Protein AF-F9DRU3-F1 (afdb_monomer_lite)

InterPro domains:
  IPR033480 Single Cache domain 2 [PF17200] (38-89)

Sequence (96 aa):
MFHLNLRRKIMLVSFLFLCIPALLIGIVSYQLSLNSLNESGRLMLKNSVKQAIETIKMMDQEVKQGNISLEDAQEYVKVSVLGEKSADGTRPINKI

pLDDT: mean 88.36, std 11.9, range [43.41, 97.94]

Organism: NCBI:txid1027292

Radius of gyration: 28.72 Å; chains: 1; bounding box: 56×27×77 Å

Structure (mmCIF, N/CA/C/O backbone):
data_AF-F9DRU3-F1
#
_entry.id   AF-F9DRU3-F1
#
loop_
_atom_site.group_PDB
_atom_site.id
_atom_site.type_symbol
_atom_site.label_atom_id
_atom_site.label_alt_id
_atom_site.label_comp_id
_atom_site.label_asym_id
_atom_site.label_entity_id
_atom_site.label_seq_id
_atom_site.pdbx_PDB_ins_code
_atom_site.Cartn_x
_atom_site.Cartn_y
_atom_site.Cartn_z
_atom_site.occupancy
_atom_site.B_iso_or_equiv
_atom_site.auth_seq_id
_atom_site.auth_comp_id
_atom_site.auth_asym_id
_atom_site.auth_atom_id
_atom_site.pdbx_PDB_model_num
ATOM 1 N N . MET A 1 1 ? 30.351 -12.837 -41.343 1.00 43.41 1 MET A N 1
ATOM 2 C CA . MET A 1 1 ? 30.182 -11.376 -41.182 1.00 43.41 1 MET A CA 1
ATOM 3 C C . MET A 1 1 ? 28.936 -10.974 -41.963 1.00 43.41 1 MET A C 1
ATOM 5 O O . MET A 1 1 ? 28.964 -11.010 -43.184 1.00 43.41 1 MET A O 1
ATOM 9 N N . PHE A 1 2 ? 27.798 -10.757 -41.294 1.00 57.75 2 PHE A N 1
ATOM 10 C CA . PHE A 1 2 ? 26.534 -10.446 -41.975 1.00 57.75 2 PHE A CA 1
ATOM 11 C C . PHE A 1 2 ? 26.632 -9.071 -42.656 1.00 57.75 2 PHE A C 1
ATOM 13 O O . PHE A 1 2 ? 26.547 -8.039 -41.993 1.00 57.75 2 PHE A O 1
ATOM 20 N N . HIS A 1 3 ? 26.821 -9.046 -43.976 1.00 60.53 3 HIS A N 1
ATOM 21 C CA . HIS A 1 3 ? 26.756 -7.811 -44.756 1.00 60.53 3 HIS A CA 1
ATOM 22 C C . HIS A 1 3 ? 25.288 -7.424 -44.961 1.00 60.53 3 HIS A C 1
ATOM 24 O O . HIS A 1 3 ? 24.596 -7.924 -45.844 1.00 60.53 3 HIS A O 1
ATOM 30 N N . LEU A 1 4 ? 24.788 -6.550 -44.089 1.00 69.75 4 LEU A N 1
ATOM 31 C CA . LEU A 1 4 ? 23.473 -5.938 -44.242 1.00 69.75 4 LEU A CA 1
ATOM 32 C C . LEU A 1 4 ? 23.539 -4.856 -45.327 1.00 69.75 4 LEU A C 1
ATOM 34 O O . LEU A 1 4 ? 24.327 -3.917 -45.220 1.00 69.75 4 LEU A O 1
ATOM 38 N N . ASN A 1 5 ? 22.673 -4.958 -46.339 1.00 81.62 5 ASN A N 1
ATOM 39 C CA . ASN A 1 5 ? 22.481 -3.892 -47.324 1.00 81.62 5 ASN A CA 1
ATOM 40 C C . ASN A 1 5 ? 22.082 -2.577 -46.633 1.00 81.62 5 ASN A C 1
ATOM 42 O O . ASN A 1 5 ? 21.360 -2.584 -45.632 1.00 81.62 5 ASN A O 1
ATOM 46 N N . LEU A 1 6 ? 22.507 -1.443 -47.200 1.00 85.25 6 LEU A N 1
ATOM 47 C CA . LEU A 1 6 ? 22.369 -0.102 -46.614 1.00 85.25 6 LEU A CA 1
ATOM 48 C C . LEU A 1 6 ? 20.943 0.213 -46.122 1.00 85.25 6 LEU A C 1
ATOM 50 O O . LEU A 1 6 ? 20.769 0.731 -45.021 1.00 85.25 6 LEU A O 1
ATOM 54 N N . ARG A 1 7 ? 19.917 -0.201 -46.878 1.00 86.38 7 ARG A N 1
ATOM 55 C CA . ARG A 1 7 ? 18.498 -0.054 -46.507 1.00 86.38 7 ARG A CA 1
ATOM 56 C C . ARG A 1 7 ? 18.152 -0.728 -45.172 1.00 86.38 7 ARG A C 1
ATOM 58 O O . ARG A 1 7 ? 17.461 -0.133 -44.353 1.00 86.38 7 ARG A O 1
ATOM 65 N N . ARG A 1 8 ? 18.650 -1.948 -44.931 1.00 87.56 8 ARG A N 1
ATOM 66 C CA . ARG A 1 8 ? 18.432 -2.668 -43.662 1.00 87.56 8 ARG A CA 1
ATOM 67 C C . ARG A 1 8 ? 19.194 -2.017 -42.514 1.00 87.56 8 ARG A C 1
ATOM 69 O O . ARG A 1 8 ? 18.680 -1.982 -41.405 1.00 87.56 8 ARG A O 1
ATOM 76 N N . LYS A 1 9 ? 20.385 -1.474 -42.781 1.00 86.50 9 LYS A N 1
ATOM 77 C CA . LYS A 1 9 ? 21.194 -0.778 -41.772 1.00 86.50 9 LYS A CA 1
ATOM 78 C C . LYS A 1 9 ? 20.489 0.483 -41.263 1.00 86.50 9 LYS A C 1
ATOM 80 O O . LYS A 1 9 ? 20.381 0.662 -40.058 1.00 86.50 9 LYS A O 1
ATOM 85 N N . ILE A 1 10 ? 19.945 1.296 -42.172 1.00 90.69 10 ILE A N 1
ATOM 86 C CA . ILE A 1 10 ? 19.173 2.499 -41.821 1.00 90.69 10 ILE A CA 1
ATOM 87 C C . ILE A 1 10 ? 17.899 2.116 -41.056 1.00 90.69 10 ILE A C 1
ATOM 89 O O . ILE A 1 10 ? 17.641 2.665 -39.992 1.00 90.69 10 ILE A O 1
ATOM 93 N N . MET A 1 11 ? 17.156 1.114 -41.539 1.00 91.44 11 MET A N 1
ATOM 94 C CA . MET A 1 11 ? 15.934 0.640 -40.877 1.00 91.44 11 MET A CA 1
ATOM 95 C C . MET A 1 11 ? 16.194 0.139 -39.447 1.00 91.44 11 MET A C 1
ATOM 97 O O 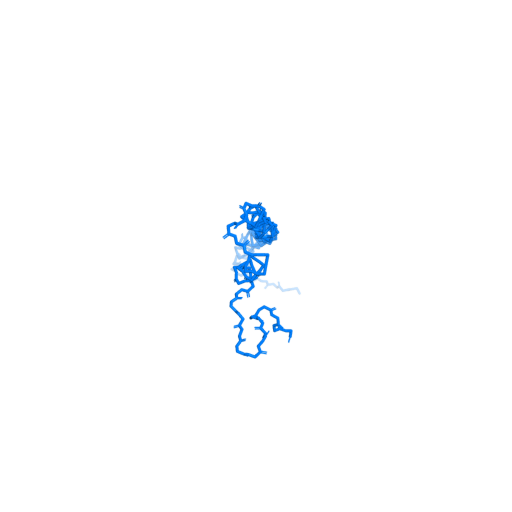. MET A 1 11 ? 15.429 0.445 -38.537 1.00 91.44 11 MET A O 1
ATOM 101 N N . LEU A 1 12 ? 17.294 -0.589 -39.237 1.00 92.44 12 LEU A N 1
ATOM 102 C CA . LEU A 1 12 ? 17.675 -1.122 -37.929 1.00 92.44 12 LEU A CA 1
ATOM 103 C C . LEU A 1 12 ? 18.106 -0.013 -36.959 1.00 92.44 12 LEU A C 1
ATOM 105 O O . LEU A 1 12 ? 17.736 -0.057 -35.789 1.00 92.44 12 LEU A O 1
ATOM 109 N N . VAL A 1 13 ? 18.824 1.005 -37.443 1.00 91.88 13 VAL A N 1
ATOM 110 C CA . VAL A 1 13 ? 19.197 2.176 -36.633 1.00 91.88 13 VAL A CA 1
ATOM 111 C C . VAL A 1 13 ? 17.960 2.968 -36.218 1.00 91.88 13 VAL A C 1
ATOM 113 O O . VAL A 1 13 ? 17.823 3.265 -35.038 1.00 91.88 13 VAL A O 1
ATOM 116 N N . SER A 1 14 ? 17.029 3.252 -37.134 1.00 92.00 14 SER A N 1
ATOM 117 C CA . SER A 1 14 ? 15.780 3.953 -36.802 1.00 92.00 14 SER A CA 1
ATOM 118 C C . SER A 1 14 ? 14.922 3.173 -35.803 1.00 92.00 14 SER A C 1
ATOM 120 O O . SER A 1 14 ? 14.362 3.762 -34.883 1.00 92.00 14 SER A O 1
ATOM 122 N N . PHE A 1 15 ? 14.855 1.846 -35.946 1.00 93.75 15 PHE A N 1
ATOM 123 C CA . PHE A 1 15 ? 14.144 0.983 -35.005 1.00 93.75 15 PHE A CA 1
ATOM 124 C C . PHE A 1 15 ? 14.782 1.003 -33.610 1.00 93.75 15 PHE A C 1
ATOM 126 O O . PHE A 1 15 ? 14.084 1.202 -32.621 1.00 93.75 15 PHE A O 1
ATOM 133 N N . LEU A 1 16 ? 16.111 0.879 -33.519 1.00 93.75 16 LEU A N 1
ATOM 134 C CA . LEU A 1 16 ? 16.838 1.003 -32.249 1.00 93.75 16 LEU A CA 1
ATOM 135 C C . LEU A 1 16 ? 16.637 2.376 -31.608 1.00 93.75 16 LEU A C 1
ATOM 137 O O . LEU A 1 16 ? 16.431 2.459 -30.399 1.00 93.75 16 LEU A O 1
ATOM 141 N N . PHE A 1 17 ? 16.637 3.437 -32.416 1.00 93.75 17 PHE A N 1
ATOM 142 C CA . PHE A 1 17 ? 16.409 4.800 -31.943 1.00 93.75 17 PHE A CA 1
ATOM 143 C C . PHE A 1 17 ? 15.024 4.988 -31.318 1.00 93.75 17 PHE A C 1
ATOM 145 O O . PHE A 1 17 ? 14.867 5.839 -30.452 1.00 93.75 17 PHE A O 1
ATOM 152 N N . LEU A 1 18 ? 14.035 4.187 -31.723 1.00 94.19 18 LEU A N 1
ATOM 153 C CA . LEU A 1 18 ? 12.701 4.171 -31.126 1.00 94.19 18 LEU A CA 1
ATOM 154 C C . LEU A 1 18 ? 12.619 3.223 -29.920 1.00 94.19 18 LEU A C 1
ATOM 156 O O . LEU A 1 18 ? 12.063 3.578 -28.882 1.00 94.19 18 LEU A O 1
ATOM 160 N N . CYS A 1 19 ? 13.184 2.021 -30.035 1.00 96.56 19 CYS A N 1
ATOM 161 C CA . CYS A 1 19 ? 13.102 1.006 -28.988 1.00 96.56 19 CYS A CA 1
ATOM 162 C C . CYS A 1 19 ? 13.846 1.405 -27.717 1.00 96.56 19 CYS A C 1
ATOM 164 O O . CYS A 1 19 ? 13.329 1.178 -26.630 1.00 96.56 19 CYS A O 1
ATOM 166 N N . ILE A 1 20 ? 15.033 2.004 -27.829 1.00 96.00 20 ILE A N 1
ATOM 167 C CA . ILE A 1 20 ? 15.835 2.391 -26.662 1.00 96.00 20 ILE A CA 1
ATOM 168 C C . ILE A 1 20 ? 15.070 3.370 -25.750 1.00 96.00 20 ILE A C 1
ATOM 170 O O . ILE A 1 20 ? 14.886 3.040 -24.577 1.00 96.00 20 ILE A O 1
ATOM 174 N N . PRO A 1 21 ? 14.567 4.527 -26.227 1.00 95.62 21 PRO A N 1
ATOM 175 C CA . PRO A 1 21 ? 13.819 5.439 -25.366 1.00 95.62 21 PRO A CA 1
ATOM 176 C C . PRO A 1 21 ? 12.498 4.835 -24.882 1.00 95.62 21 PRO A C 1
ATOM 178 O O . PRO A 1 21 ? 12.133 5.048 -23.730 1.00 95.62 21 PRO A O 1
ATOM 181 N N . ALA A 1 22 ? 11.809 4.033 -25.703 1.00 96.06 22 ALA A N 1
ATOM 182 C CA . ALA A 1 22 ? 10.577 3.364 -25.283 1.00 96.06 22 ALA A CA 1
ATOM 183 C C . ALA A 1 22 ? 10.815 2.380 -24.124 1.00 96.06 22 ALA A C 1
ATOM 185 O O . ALA A 1 22 ? 10.050 2.365 -23.160 1.00 96.06 22 ALA A O 1
ATOM 186 N N . LEU A 1 23 ? 11.898 1.598 -24.181 1.00 97.00 23 LEU A N 1
ATOM 187 C CA . LEU A 1 23 ? 12.284 0.677 -23.110 1.00 97.00 23 LEU A CA 1
ATOM 188 C C . LEU A 1 23 ? 12.670 1.429 -21.837 1.00 97.00 23 LEU A C 1
ATOM 190 O O . LEU A 1 23 ? 12.237 1.044 -20.754 1.00 97.00 23 LEU A O 1
ATOM 194 N N . LEU A 1 24 ? 13.434 2.518 -21.956 1.00 97.00 24 LEU A N 1
ATOM 195 C CA . LEU A 1 24 ? 13.799 3.349 -20.807 1.00 97.00 24 LEU A CA 1
ATOM 196 C C . LEU A 1 24 ? 12.559 3.928 -20.117 1.00 97.00 24 LEU A C 1
ATOM 198 O O . LEU A 1 24 ? 12.427 3.811 -18.899 1.00 97.00 24 LEU A O 1
ATOM 202 N N . ILE A 1 25 ? 11.623 4.491 -20.888 1.00 97.19 25 ILE A N 1
ATOM 203 C CA . ILE A 1 25 ? 10.358 5.012 -20.353 1.00 97.19 25 ILE A CA 1
ATOM 204 C C . ILE A 1 25 ? 9.555 3.888 -19.695 1.00 97.19 25 ILE A C 1
ATOM 206 O O . ILE A 1 25 ? 9.045 4.074 -18.593 1.00 97.19 25 ILE A O 1
ATOM 210 N N . GLY A 1 26 ? 9.473 2.719 -20.335 1.00 97.19 26 GLY A N 1
ATOM 211 C CA . GLY A 1 26 ? 8.770 1.558 -19.792 1.00 97.19 26 GLY A CA 1
ATOM 212 C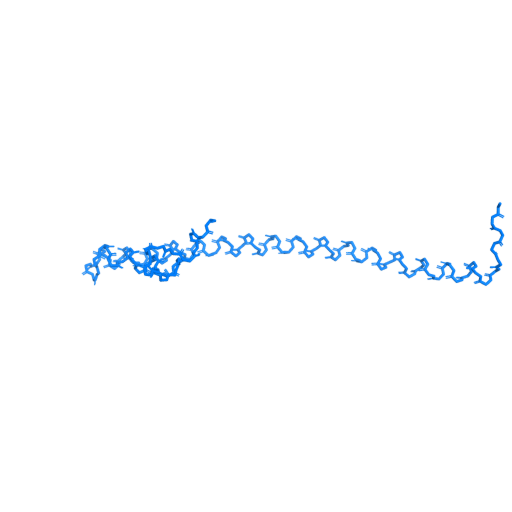 C . GLY A 1 26 ? 9.328 1.112 -18.440 1.00 97.19 26 GLY A C 1
ATOM 213 O O . GLY A 1 26 ? 8.561 0.919 -17.500 1.00 97.19 26 GLY A O 1
ATOM 214 N N . ILE A 1 27 ? 10.655 1.018 -18.312 1.00 97.75 27 ILE A N 1
ATOM 215 C CA . ILE A 1 27 ? 11.319 0.628 -17.060 1.00 97.75 27 ILE A CA 1
ATOM 216 C C . ILE A 1 27 ? 11.033 1.654 -15.959 1.00 97.75 27 ILE A C 1
ATOM 218 O O . ILE A 1 27 ? 10.591 1.277 -14.874 1.00 97.75 27 ILE A O 1
ATOM 222 N N . VAL A 1 28 ? 11.228 2.947 -16.239 1.00 97.94 28 VAL A N 1
ATOM 223 C CA . VAL A 1 28 ? 10.994 4.018 -15.255 1.00 97.94 28 VAL A CA 1
ATOM 224 C C . VAL A 1 28 ? 9.526 4.064 -14.832 1.00 97.94 28 VAL A C 1
ATOM 226 O O . VAL A 1 28 ? 9.223 4.143 -13.642 1.00 97.94 28 VAL A O 1
ATOM 229 N N . SER A 1 29 ? 8.605 3.972 -15.793 1.00 97.94 29 SER A N 1
ATOM 230 C CA . SER A 1 29 ? 7.165 3.988 -15.536 1.00 97.94 29 SER A CA 1
ATOM 231 C C . SER A 1 29 ? 6.724 2.791 -14.696 1.00 97.94 29 SER A C 1
ATOM 233 O O . SER A 1 29 ? 5.967 2.963 -13.738 1.00 97.94 29 SER A O 1
ATOM 235 N N . TYR A 1 30 ? 7.242 1.596 -14.993 1.00 97.94 30 TYR A N 1
ATOM 236 C CA . TYR A 1 30 ? 6.968 0.397 -14.206 1.00 97.94 30 TYR A CA 1
ATOM 237 C C . TYR A 1 30 ? 7.434 0.564 -12.756 1.00 97.94 30 TYR A C 1
ATOM 239 O O . TYR A 1 30 ? 6.680 0.299 -11.821 1.00 97.94 30 TYR A O 1
ATOM 247 N N . GLN A 1 31 ? 8.653 1.066 -12.562 1.00 97.56 31 GLN A N 1
ATOM 248 C CA . GLN A 1 31 ? 9.241 1.236 -11.235 1.00 97.56 31 GLN A CA 1
ATOM 249 C C . GLN A 1 31 ? 8.498 2.293 -10.407 1.00 97.56 31 GLN A C 1
ATOM 251 O O . GLN A 1 31 ? 8.217 2.078 -9.227 1.00 97.56 31 GLN A O 1
ATOM 256 N N . LEU A 1 32 ? 8.110 3.405 -11.036 1.00 97.94 32 LEU A N 1
ATOM 257 C CA . LEU A 1 32 ? 7.289 4.436 -10.405 1.00 97.94 32 LEU A CA 1
ATOM 258 C C . LEU A 1 32 ? 5.911 3.893 -10.009 1.00 97.94 32 LEU A C 1
ATOM 260 O O . LEU A 1 32 ? 5.462 4.118 -8.885 1.00 97.94 32 LEU A O 1
ATOM 264 N N . SER A 1 33 ? 5.268 3.152 -10.911 1.00 97.56 33 SER A N 1
ATOM 265 C CA . SER A 1 33 ? 3.948 2.562 -10.672 1.00 97.56 33 SER A CA 1
ATOM 266 C C . SER A 1 33 ? 3.988 1.549 -9.531 1.00 97.56 33 SER A C 1
ATOM 268 O O . SER A 1 33 ? 3.131 1.589 -8.653 1.00 97.56 33 SER A O 1
ATOM 270 N N . LEU A 1 34 ? 5.016 0.696 -9.485 1.00 97.88 34 LEU A N 1
ATOM 271 C CA . LEU A 1 34 ? 5.213 -0.271 -8.404 1.00 97.88 34 LEU A CA 1
ATOM 272 C C . LEU A 1 34 ? 5.382 0.423 -7.045 1.00 97.88 34 LEU A C 1
ATOM 274 O O . LEU A 1 34 ? 4.747 0.037 -6.065 1.00 97.88 34 LEU A O 1
ATOM 278 N N . ASN A 1 35 ? 6.208 1.468 -6.986 1.00 97.88 35 ASN A N 1
ATOM 279 C CA . ASN A 1 35 ? 6.438 2.218 -5.752 1.00 97.88 35 ASN A CA 1
ATOM 280 C C . ASN A 1 35 ? 5.175 2.952 -5.288 1.00 97.88 35 ASN A C 1
ATOM 282 O O . ASN A 1 35 ? 4.836 2.910 -4.106 1.00 97.88 35 ASN A O 1
ATOM 286 N N . SER A 1 36 ? 4.458 3.586 -6.218 1.00 97.25 36 SER A N 1
ATOM 287 C CA . SER A 1 36 ? 3.199 4.272 -5.926 1.00 97.25 36 SER A CA 1
ATOM 288 C C . SER A 1 36 ? 2.128 3.298 -5.436 1.00 97.25 36 SER A C 1
ATOM 290 O O . SER A 1 36 ? 1.451 3.589 -4.450 1.00 97.25 36 SER A O 1
ATOM 292 N N . LEU A 1 37 ? 2.021 2.122 -6.060 1.00 97.50 37 LEU A N 1
ATOM 293 C CA . LEU A 1 37 ? 1.076 1.084 -5.661 1.00 97.50 37 LEU A CA 1
ATOM 294 C C . LEU A 1 37 ? 1.386 0.547 -4.260 1.00 97.50 37 LEU A C 1
ATOM 296 O O . LEU A 1 37 ? 0.480 0.439 -3.437 1.00 97.50 37 LEU A O 1
ATOM 300 N N . ASN A 1 38 ? 2.657 0.265 -3.965 1.00 97.69 38 ASN A N 1
ATOM 301 C CA . ASN A 1 38 ? 3.074 -0.196 -2.640 1.00 97.69 38 ASN A CA 1
ATOM 302 C C . ASN A 1 38 ? 2.794 0.848 -1.557 1.00 97.69 38 ASN A C 1
ATOM 304 O O . ASN A 1 38 ? 2.268 0.511 -0.497 1.00 97.69 38 ASN A O 1
ATOM 308 N N . GLU A 1 39 ? 3.109 2.118 -1.817 1.00 97.75 39 GLU A N 1
ATOM 309 C CA . GLU A 1 39 ? 2.872 3.178 -0.839 1.00 97.75 39 GLU A CA 1
ATOM 310 C C . GLU A 1 39 ? 1.378 3.443 -0.640 1.00 97.75 39 GLU A C 1
ATOM 312 O O . GLU A 1 39 ? 0.911 3.520 0.496 1.00 97.75 39 GLU A O 1
ATOM 317 N N . SER A 1 40 ? 0.606 3.508 -1.727 1.00 97.06 40 SER A N 1
ATOM 318 C CA . SER A 1 40 ? -0.847 3.667 -1.661 1.00 97.06 40 SER A CA 1
ATOM 319 C C . SE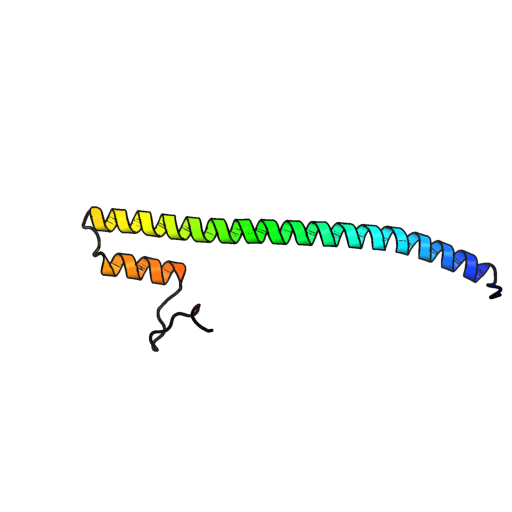R A 1 40 ? -1.502 2.498 -0.922 1.00 97.06 40 SER A C 1
ATOM 321 O O . SER A 1 40 ? -2.307 2.722 -0.020 1.00 97.06 40 SER A O 1
ATOM 323 N N . GLY A 1 41 ? -1.090 1.260 -1.211 1.00 96.62 41 GLY A N 1
ATOM 324 C CA . GLY A 1 41 ? -1.563 0.068 -0.509 1.00 96.62 41 GLY A CA 1
ATOM 325 C C . GLY A 1 41 ? -1.223 0.094 0.982 1.00 96.62 41 GLY A C 1
ATOM 326 O O . GLY A 1 41 ? -2.085 -0.167 1.822 1.00 96.62 41 GLY A O 1
ATOM 327 N N . ARG A 1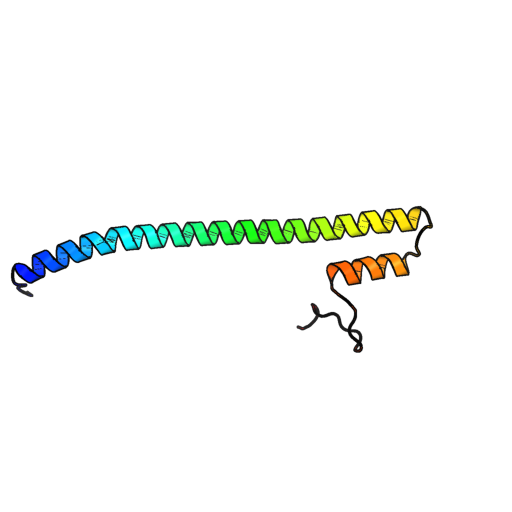 42 ? 0.005 0.490 1.339 1.00 97.00 42 ARG A N 1
ATOM 328 C CA . ARG A 1 42 ? 0.437 0.639 2.737 1.00 97.00 42 ARG A CA 1
ATOM 329 C C . ARG A 1 42 ? -0.382 1.695 3.479 1.00 97.00 42 ARG A C 1
ATOM 331 O O . ARG A 1 42 ? -0.802 1.460 4.613 1.00 97.00 42 ARG A O 1
ATOM 338 N N . LEU A 1 43 ? -0.617 2.846 2.852 1.00 97.19 43 LEU A N 1
ATOM 339 C CA . LEU A 1 43 ? -1.428 3.924 3.419 1.00 97.19 43 LEU A CA 1
ATOM 340 C C . LEU A 1 43 ? -2.888 3.508 3.573 1.00 97.19 43 LEU A C 1
ATOM 342 O O . LEU A 1 43 ? -3.476 3.760 4.622 1.00 97.19 43 LEU A O 1
ATOM 346 N N . MET A 1 44 ? -3.451 2.834 2.571 1.00 95.75 44 MET A N 1
ATOM 347 C CA . MET A 1 44 ? -4.807 2.298 2.621 1.00 95.75 44 MET A CA 1
ATOM 348 C C . MET A 1 44 ? -4.963 1.342 3.806 1.00 95.75 44 MET A C 1
ATOM 350 O O . MET A 1 44 ? -5.815 1.582 4.654 1.00 95.75 44 MET A O 1
ATOM 354 N N . LEU A 1 45 ? -4.092 0.333 3.935 1.00 94.69 45 LEU A N 1
ATOM 355 C CA . LEU A 1 45 ? -4.131 -0.618 5.053 1.00 94.69 45 LEU A CA 1
ATOM 356 C C . LEU A 1 45 ? -4.008 0.086 6.411 1.00 94.69 45 LEU A C 1
ATOM 358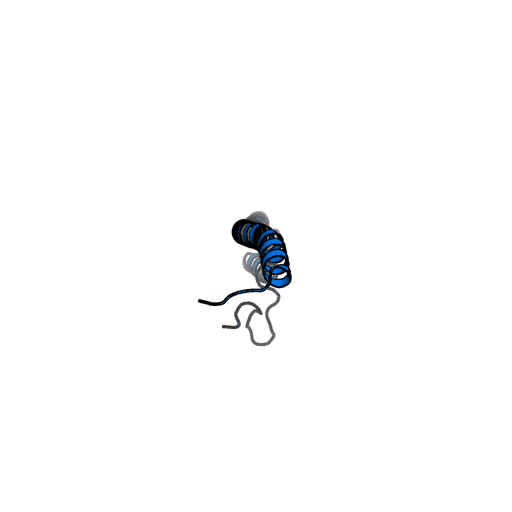 O O . LEU A 1 45 ? -4.790 -0.178 7.325 1.00 94.69 45 LEU A O 1
ATOM 362 N N . LYS A 1 46 ? -3.062 1.026 6.540 1.00 96.31 46 LYS A N 1
ATOM 363 C CA . LYS A 1 46 ? -2.881 1.813 7.768 1.00 96.31 46 LYS A CA 1
ATOM 364 C C . LYS A 1 46 ? -4.140 2.607 8.121 1.00 96.31 46 LYS A C 1
ATOM 366 O O . LYS A 1 46 ? -4.541 2.630 9.284 1.00 96.31 46 LYS A O 1
ATOM 371 N N . ASN A 1 47 ? -4.748 3.259 7.135 1.00 95.50 47 ASN A N 1
ATOM 372 C CA . ASN A 1 47 ? -5.931 4.085 7.337 1.00 95.50 47 ASN A CA 1
ATOM 373 C C . ASN A 1 47 ? -7.160 3.237 7.667 1.00 95.50 47 ASN A C 1
ATOM 375 O O . ASN A 1 47 ? -7.887 3.594 8.587 1.00 95.50 47 ASN A O 1
ATOM 379 N N . SER A 1 48 ? -7.348 2.091 7.008 1.00 91.88 48 SER A N 1
ATOM 380 C CA . SER A 1 48 ? -8.431 1.153 7.324 1.00 91.88 48 SER A CA 1
ATOM 381 C C . SER A 1 48 ? -8.346 0.645 8.766 1.00 91.88 48 SER A C 1
ATOM 383 O O . SER A 1 48 ? -9.345 0.652 9.481 1.00 91.88 48 SER A O 1
ATOM 385 N N . VAL A 1 49 ? -7.150 0.277 9.244 1.00 93.25 49 VAL A N 1
ATOM 386 C CA . VAL A 1 49 ? -6.962 -0.145 10.646 1.00 93.25 49 VAL A CA 1
ATOM 387 C C . VAL A 1 49 ? -7.204 1.018 11.609 1.00 93.25 49 VAL A C 1
ATOM 389 O O . VAL A 1 49 ? -7.870 0.849 12.629 1.00 93.25 49 VAL A O 1
ATOM 392 N N . LYS A 1 50 ? -6.700 2.216 11.288 1.00 95.81 50 LYS A N 1
ATOM 393 C CA . LYS A 1 50 ? -6.925 3.420 12.102 1.00 95.81 50 LYS A CA 1
ATOM 394 C C . LYS A 1 50 ? -8.414 3.749 12.218 1.00 95.81 50 LYS A C 1
ATOM 396 O O . LYS A 1 50 ? -8.873 4.033 13.319 1.00 95.81 50 LYS A O 1
ATOM 401 N N . GLN A 1 51 ? -9.154 3.644 11.118 1.00 93.44 51 GLN A N 1
ATOM 402 C CA . GLN A 1 51 ? -10.597 3.846 11.081 1.00 93.44 51 GLN A CA 1
ATOM 403 C C . GLN A 1 51 ? -11.326 2.817 11.950 1.00 93.44 51 GLN A C 1
ATOM 405 O O . GLN A 1 51 ? -12.146 3.205 12.773 1.00 93.44 51 GLN A O 1
ATOM 410 N N . ALA A 1 52 ? -10.970 1.532 11.856 1.00 92.62 52 ALA A N 1
ATOM 411 C CA . ALA A 1 52 ? -11.544 0.497 12.717 1.00 92.62 52 ALA A CA 1
ATOM 412 C C . ALA A 1 52 ? -11.300 0.783 14.213 1.00 92.62 52 ALA A C 1
ATOM 414 O O . ALA A 1 52 ? -12.214 0.659 15.028 1.00 92.62 52 ALA A O 1
ATOM 415 N N . ILE A 1 53 ? -10.091 1.224 14.582 1.00 94.81 53 ILE A N 1
ATOM 416 C CA . ILE A 1 53 ? -9.764 1.629 15.961 1.00 94.81 53 ILE A CA 1
ATOM 417 C C . ILE A 1 53 ? -10.589 2.846 16.397 1.00 94.81 53 ILE A C 1
ATOM 419 O O . ILE A 1 53 ? -11.034 2.906 17.542 1.00 94.81 53 ILE A O 1
ATOM 423 N N . GLU A 1 54 ? -10.793 3.824 15.518 1.00 94.31 54 GLU A N 1
ATOM 424 C CA . GLU A 1 54 ? -11.627 4.995 15.805 1.00 94.31 54 GLU A CA 1
ATOM 425 C C . GLU A 1 54 ? -13.095 4.600 16.008 1.00 94.31 54 GLU A C 1
ATOM 427 O O . GLU A 1 54 ? -13.708 5.048 16.975 1.00 94.31 54 GLU A O 1
ATOM 432 N N . THR A 1 55 ? -13.631 3.683 15.198 1.00 93.19 55 THR A N 1
ATOM 433 C CA . THR A 1 55 ? -14.970 3.111 15.402 1.00 93.19 55 THR A CA 1
ATOM 434 C C . THR A 1 55 ? -15.078 2.392 16.744 1.00 93.19 55 THR A C 1
ATOM 436 O O . THR A 1 55 ? -16.037 2.625 17.475 1.00 93.19 55 THR A O 1
ATOM 439 N N . ILE A 1 56 ? -14.076 1.585 17.118 1.00 93.56 56 ILE A N 1
ATOM 440 C CA . ILE A 1 56 ? -14.031 0.924 18.434 1.00 93.56 56 ILE A CA 1
ATOM 441 C C . ILE A 1 56 ? -14.080 1.954 19.562 1.00 93.56 56 ILE A C 1
ATOM 443 O O . ILE A 1 56 ? -14.859 1.793 20.496 1.00 93.56 56 ILE A O 1
ATOM 447 N N . LYS A 1 57 ? -13.276 3.021 19.478 1.00 95.12 57 LYS A N 1
ATOM 448 C CA . LYS A 1 57 ? -13.251 4.075 20.503 1.00 95.12 57 LYS A CA 1
ATOM 449 C C . LYS A 1 57 ? -14.589 4.795 20.631 1.00 95.12 57 LYS A C 1
ATOM 451 O O . LYS A 1 57 ? -15.009 5.064 21.751 1.00 95.12 57 LYS A O 1
ATOM 456 N N . MET A 1 58 ? -15.249 5.095 19.512 1.00 93.94 58 MET A N 1
ATOM 457 C CA . MET A 1 58 ? -16.576 5.716 19.535 1.00 93.94 58 MET A CA 1
ATOM 458 C C . MET A 1 58 ? -17.594 4.804 20.224 1.00 93.94 58 MET A C 1
ATOM 460 O O . MET A 1 58 ? -18.309 5.253 21.111 1.00 93.94 58 MET A O 1
ATOM 464 N N . MET A 1 59 ? -17.616 3.514 19.881 1.00 93.06 59 MET A N 1
ATOM 465 C CA . MET A 1 59 ? -18.547 2.561 20.494 1.00 93.06 59 MET A CA 1
ATOM 466 C C . MET A 1 59 ? -18.248 2.319 21.980 1.00 93.06 59 MET A C 1
ATOM 468 O O . MET A 1 59 ? -19.169 2.262 22.786 1.00 93.06 59 MET A O 1
ATOM 472 N N . ASP A 1 60 ? -16.974 2.253 22.376 1.00 93.44 60 ASP A N 1
ATOM 473 C CA . ASP A 1 60 ? -16.569 2.171 23.788 1.00 93.44 60 ASP A CA 1
ATOM 474 C C . ASP A 1 60 ? -17.038 3.396 24.594 1.00 93.44 60 ASP A C 1
ATOM 476 O O . ASP A 1 60 ? -17.447 3.273 25.750 1.00 93.44 60 ASP A O 1
ATOM 480 N N . GLN A 1 61 ? -17.044 4.584 23.982 1.00 94.62 61 GLN A N 1
ATOM 481 C CA . GLN A 1 61 ? -17.580 5.786 24.616 1.00 94.62 61 GLN A CA 1
ATOM 482 C C . GLN A 1 61 ? -19.098 5.695 24.830 1.00 94.62 61 GLN A C 1
ATOM 484 O O . GLN A 1 61 ? -19.589 6.136 25.868 1.00 94.62 61 GLN A O 1
ATOM 489 N N . GLU A 1 62 ? -19.843 5.118 23.888 1.00 92.81 62 GLU A N 1
ATOM 490 C CA . GLU A 1 62 ? -21.290 4.895 24.023 1.00 92.81 62 GLU A CA 1
ATOM 491 C C . GLU A 1 62 ? -21.614 3.860 25.111 1.00 92.81 62 GLU A C 1
ATOM 493 O O . GLU A 1 62 ? -22.544 4.059 25.894 1.00 92.81 62 GLU A O 1
ATOM 498 N N . VAL A 1 63 ? -20.798 2.806 25.236 1.00 94.25 63 VAL A N 1
ATOM 499 C CA . VAL A 1 63 ? -20.908 1.825 26.332 1.00 94.25 63 VAL A CA 1
ATOM 500 C C . VAL A 1 63 ? -20.678 2.498 27.685 1.00 94.25 63 VAL A C 1
ATOM 502 O O . VAL A 1 63 ? -21.457 2.309 28.616 1.00 94.25 63 VAL A O 1
ATOM 505 N N . LYS A 1 64 ? -19.639 3.336 27.801 1.00 93.06 64 LYS A N 1
ATOM 506 C CA . LYS A 1 64 ? -19.328 4.073 29.041 1.00 93.06 64 LYS A CA 1
ATOM 507 C C . LYS A 1 64 ? -20.410 5.073 29.440 1.00 93.06 64 LYS A C 1
ATOM 509 O O . LYS A 1 64 ? -20.579 5.331 30.627 1.00 93.06 64 LYS A O 1
ATOM 514 N N . GLN A 1 65 ? -21.123 5.630 28.465 1.00 94.56 65 GLN A N 1
ATOM 515 C CA . GLN A 1 65 ? -22.278 6.501 28.694 1.00 94.56 65 GLN A CA 1
ATOM 516 C C . GLN A 1 65 ? -23.543 5.718 29.088 1.00 94.56 65 GLN A C 1
ATOM 518 O O . GLN A 1 65 ? -24.506 6.324 29.547 1.00 94.56 65 GLN A O 1
ATOM 523 N N . GLY A 1 66 ? -23.539 4.386 28.952 1.00 92.00 66 GLY A N 1
ATOM 524 C CA . GLY A 1 66 ? -24.690 3.526 29.232 1.00 92.00 66 GLY A CA 1
ATOM 525 C C . GLY A 1 66 ? -25.722 3.483 28.102 1.00 92.00 66 GLY A C 1
ATOM 526 O O . GLY A 1 66 ? -26.823 2.982 28.315 1.00 92.00 66 GLY A O 1
ATOM 527 N N . ASN A 1 67 ? -25.382 3.990 26.911 1.00 91.75 67 ASN A N 1
ATOM 528 C CA . ASN A 1 67 ? -26.297 4.060 25.767 1.00 91.75 67 ASN A CA 1
ATOM 529 C C . ASN A 1 67 ? -26.458 2.706 25.059 1.00 91.75 67 ASN A C 1
ATOM 531 O O . ASN A 1 67 ? -27.469 2.466 24.401 1.00 91.75 67 ASN A O 1
ATOM 535 N N . ILE A 1 68 ? -25.461 1.827 25.177 1.00 93.12 68 ILE A N 1
ATOM 536 C CA . ILE A 1 68 ? -25.423 0.511 24.534 1.00 93.12 68 ILE A CA 1
ATOM 537 C C . ILE A 1 68 ? -24.703 -0.501 25.434 1.00 93.12 68 ILE A C 1
ATOM 539 O O . ILE A 1 68 ? -23.806 -0.136 26.197 1.00 93.12 68 ILE A O 1
ATOM 543 N N . SER A 1 69 ? -25.094 -1.775 25.357 1.00 93.44 69 SER A N 1
ATOM 544 C CA . SER A 1 69 ? -24.378 -2.857 26.039 1.00 93.44 69 SER A CA 1
ATOM 545 C C . SER A 1 69 ? -23.004 -3.099 25.398 1.00 93.44 69 SER A C 1
ATOM 547 O O . SER A 1 69 ? -22.766 -2.764 24.232 1.00 93.44 69 SER A O 1
ATOM 549 N N . LEU A 1 70 ? -22.078 -3.698 26.149 1.00 91.44 70 LEU A N 1
ATOM 550 C CA . LEU A 1 70 ? -20.760 -4.047 25.618 1.00 91.44 70 LEU A CA 1
ATOM 551 C C . LEU A 1 70 ? -20.885 -5.053 24.466 1.00 91.44 70 LEU A C 1
ATOM 553 O O . LEU A 1 70 ? -20.157 -4.962 23.478 1.00 91.44 70 LEU A O 1
ATOM 557 N N . GLU A 1 71 ? -21.809 -6.001 24.589 1.00 90.38 71 GLU A N 1
ATOM 558 C CA . GLU A 1 71 ? -22.056 -7.057 23.615 1.00 90.38 71 GLU A CA 1
ATOM 559 C C . GLU A 1 71 ? -22.552 -6.483 22.283 1.00 90.38 71 GLU A C 1
ATOM 561 O O . GLU A 1 71 ? -22.001 -6.815 21.228 1.00 90.38 71 GLU A O 1
ATOM 566 N N . ASP A 1 72 ? -23.525 -5.571 22.333 1.00 89.56 72 ASP A N 1
ATOM 567 C CA . ASP A 1 72 ? -24.105 -4.951 21.139 1.00 89.56 72 ASP A CA 1
ATOM 568 C C . ASP A 1 72 ? -23.096 -4.025 20.446 1.00 89.56 72 ASP A C 1
ATOM 570 O O . ASP A 1 72 ? -22.950 -4.052 19.222 1.00 89.56 72 ASP A O 1
ATOM 574 N N . ALA A 1 73 ? -22.321 -3.261 21.223 1.00 90.50 73 ALA A N 1
ATOM 575 C CA . ALA A 1 73 ? -21.240 -2.424 20.705 1.00 90.50 73 ALA A CA 1
ATOM 576 C C . ALA A 1 73 ? -20.146 -3.255 20.013 1.00 90.50 73 ALA A C 1
ATOM 578 O O . ALA A 1 73 ? -19.667 -2.903 18.930 1.00 90.50 73 ALA A O 1
ATOM 579 N N . GLN A 1 74 ? -19.756 -4.382 20.615 1.00 89.75 74 GLN A N 1
ATOM 580 C CA . GLN A 1 74 ? -18.783 -5.295 20.021 1.00 89.75 74 GLN A CA 1
ATOM 581 C C . GLN A 1 74 ? -19.303 -5.929 18.733 1.00 89.75 74 GLN A C 1
ATOM 583 O O . GLN A 1 74 ? -18.525 -6.100 17.792 1.00 89.75 74 GLN A O 1
ATOM 588 N N . GLU A 1 75 ? -20.580 -6.308 18.674 1.00 89.31 75 GLU A N 1
ATOM 589 C CA . GLU A 1 75 ? -21.148 -6.877 17.453 1.00 89.31 75 GLU A CA 1
ATOM 590 C C . GLU A 1 75 ? -21.263 -5.826 16.345 1.00 89.31 75 GLU A C 1
ATOM 592 O O . GLU A 1 75 ? -20.884 -6.115 15.211 1.00 89.31 75 GLU A O 1
ATOM 597 N N . TYR A 1 76 ? -21.636 -4.585 16.673 1.00 88.62 76 TYR A N 1
ATOM 598 C CA . TYR A 1 76 ? -21.662 -3.478 15.714 1.00 88.62 76 TYR A CA 1
ATOM 599 C C . TYR A 1 76 ? -20.300 -3.261 15.040 1.00 88.62 76 TYR A C 1
ATOM 601 O O . TYR A 1 76 ? -20.203 -3.216 13.811 1.00 88.62 76 TYR A O 1
ATOM 609 N N . VAL A 1 77 ? -19.221 -3.190 15.829 1.00 89.56 77 VAL A N 1
ATOM 610 C CA . VAL A 1 77 ? -17.859 -3.059 15.285 1.00 89.56 77 VAL A CA 1
ATOM 611 C C . VAL A 1 77 ? -17.508 -4.256 14.402 1.00 89.56 77 VAL A C 1
ATOM 613 O O . VAL A 1 77 ? -16.957 -4.077 13.315 1.00 89.56 77 VAL A O 1
ATOM 616 N N . LYS A 1 78 ? -17.815 -5.483 14.843 1.00 87.44 78 LYS A N 1
ATOM 617 C CA . LYS A 1 78 ? -17.504 -6.693 14.069 1.00 87.44 78 LYS A CA 1
ATOM 618 C C . LYS A 1 78 ? -18.232 -6.703 12.728 1.00 87.44 78 LYS A C 1
ATOM 620 O O . LYS A 1 78 ? -17.608 -7.053 11.733 1.00 87.44 78 LYS A O 1
ATOM 625 N N . VAL A 1 79 ? -19.501 -6.303 12.685 1.00 87.50 79 VAL A N 1
ATOM 626 C CA . VAL A 1 79 ? -20.266 -6.196 11.435 1.00 87.50 79 VAL A CA 1
ATOM 627 C C . VAL A 1 79 ? -19.697 -5.096 10.538 1.00 87.50 79 VAL A C 1
ATOM 629 O O . VAL A 1 79 ? -19.509 -5.321 9.346 1.00 87.50 79 VAL A O 1
ATOM 632 N N . SER A 1 80 ? -19.343 -3.940 11.105 1.00 84.50 80 SER A N 1
ATOM 633 C CA . SER A 1 80 ? -18.776 -2.807 10.360 1.00 84.50 80 SER A CA 1
ATOM 634 C C . SER A 1 80 ? -17.422 -3.130 9.709 1.00 84.50 80 SER A C 1
ATOM 636 O O . SER A 1 80 ? -17.172 -2.749 8.568 1.00 84.50 80 SER A O 1
ATOM 638 N N . VAL A 1 81 ? -16.553 -3.873 10.406 1.00 85.38 81 VAL A N 1
ATOM 639 C CA . VAL A 1 81 ? -15.189 -4.173 9.930 1.00 85.38 81 VAL A CA 1
ATOM 640 C C . VAL A 1 81 ? -15.115 -5.481 9.136 1.00 85.38 81 VAL A C 1
ATOM 642 O O . VAL A 1 81 ? -14.356 -5.576 8.175 1.00 85.38 81 VAL A O 1
ATOM 645 N N . LEU A 1 82 ? -15.864 -6.509 9.543 1.00 84.25 82 LEU A N 1
ATOM 646 C CA . LEU A 1 82 ? -15.734 -7.875 9.018 1.00 84.25 82 LEU A CA 1
ATOM 647 C C . LEU A 1 82 ? -16.937 -8.309 8.163 1.00 84.25 82 LEU A C 1
ATOM 649 O O . LEU A 1 82 ? -16.898 -9.393 7.580 1.00 84.25 82 LEU A O 1
ATOM 653 N N . GLY A 1 83 ? -17.991 -7.492 8.097 1.00 81.94 83 GLY A N 1
ATOM 654 C CA . GLY A 1 83 ? -19.265 -7.827 7.469 1.00 81.94 83 GLY A CA 1
ATOM 655 C C . GLY A 1 83 ? -20.195 -8.642 8.372 1.00 81.94 83 GLY A C 1
ATOM 656 O O . GLY A 1 83 ? -19.828 -9.092 9.464 1.00 81.94 83 GLY A O 1
ATOM 657 N N . GLU A 1 84 ? -21.424 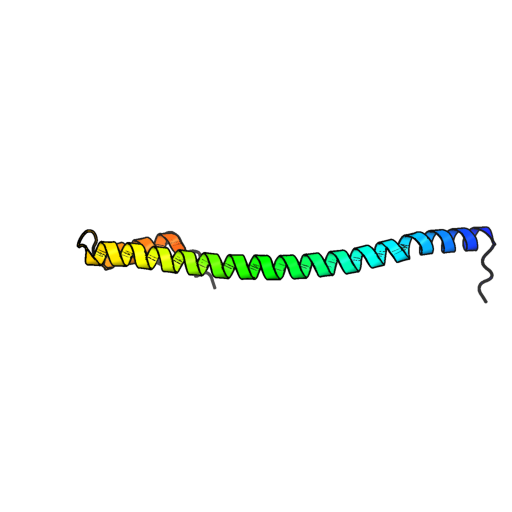-8.837 7.897 1.00 78.69 84 GLU A N 1
ATOM 658 C CA . GLU A 1 84 ? -22.441 -9.613 8.604 1.00 78.69 84 GLU A CA 1
ATOM 659 C C . GLU A 1 84 ? -22.006 -11.067 8.831 1.00 78.69 84 GLU A C 1
ATOM 661 O O . GLU A 1 84 ? -21.278 -11.683 8.043 1.00 78.69 84 GLU A O 1
ATOM 666 N N . LYS A 1 85 ? -22.471 -11.628 9.948 1.00 76.88 85 LYS A N 1
ATOM 667 C CA . LYS A 1 85 ? -22.267 -13.036 10.269 1.00 76.88 85 LYS A CA 1
ATOM 668 C C . LYS A 1 85 ? -23.121 -13.884 9.325 1.00 76.88 85 LYS A C 1
ATOM 670 O O . LYS A 1 85 ? -24.330 -13.697 9.239 1.00 76.88 85 LYS A O 1
ATOM 675 N N . SER A 1 86 ? -22.491 -14.824 8.628 1.00 73.44 86 SER A N 1
ATOM 676 C CA . SER A 1 86 ? -23.204 -15.798 7.797 1.00 73.44 86 SER A CA 1
ATOM 677 C C . SER A 1 86 ? -23.997 -16.775 8.674 1.00 73.44 86 SER A C 1
ATOM 679 O O . SER A 1 86 ? -23.657 -16.979 9.843 1.00 73.44 86 SER A O 1
ATOM 681 N N . ALA A 1 87 ? -25.027 -17.411 8.105 1.00 70.50 87 ALA A N 1
ATOM 682 C CA . ALA A 1 87 ? -25.878 -18.382 8.805 1.00 70.50 87 ALA A CA 1
ATOM 683 C C . ALA A 1 87 ? -25.076 -19.525 9.465 1.00 70.50 87 ALA A C 1
ATOM 685 O O . ALA A 1 87 ? -25.434 -19.992 10.543 1.00 70.50 87 ALA A O 1
ATOM 686 N N . ASP A 1 88 ? -23.933 -19.885 8.877 1.00 70.38 88 ASP A N 1
ATOM 687 C CA . ASP A 1 88 ? -23.026 -20.942 9.347 1.00 70.38 88 ASP A CA 1
ATOM 688 C C . ASP A 1 88 ? -22.075 -20.488 10.473 1.00 70.38 88 ASP A C 1
ATOM 690 O O . ASP A 1 88 ? -21.142 -21.189 10.858 1.00 70.38 88 ASP A O 1
ATOM 694 N N . GLY A 1 89 ? -22.256 -19.271 10.988 1.00 70.56 89 GLY A N 1
ATOM 695 C CA . GLY A 1 89 ? -21.453 -18.707 12.067 1.00 70.56 89 GLY A CA 1
ATOM 696 C C . GLY A 1 89 ? -20.106 -18.112 11.648 1.00 70.56 89 GLY A C 1
ATOM 697 O O . GLY A 1 89 ? -19.421 -17.521 12.485 1.00 70.56 89 GLY A O 1
ATOM 698 N N . THR A 1 90 ? -19.746 -18.218 10.369 1.00 73.38 90 THR A N 1
ATOM 699 C CA . THR A 1 90 ? -18.517 -17.671 9.784 1.00 73.38 90 THR A CA 1
ATOM 700 C C . THR A 1 90 ? -18.710 -16.228 9.302 1.00 73.38 90 THR A C 1
ATOM 702 O O . THR A 1 90 ? -19.832 -15.751 9.121 1.00 73.38 90 THR A O 1
ATOM 705 N N . ARG A 1 91 ? -17.607 -15.496 9.118 1.00 76.69 91 ARG A N 1
ATOM 706 C CA . ARG A 1 91 ? -17.597 -14.159 8.499 1.00 76.69 91 ARG A CA 1
ATOM 707 C C . ARG A 1 91 ? -16.898 -14.225 7.140 1.00 76.69 91 ARG A C 1
ATOM 709 O O . ARG A 1 91 ? -15.993 -15.046 6.987 1.00 76.69 91 ARG A O 1
ATOM 716 N N . PRO A 1 92 ? -17.271 -13.379 6.165 1.00 69.50 92 PRO A N 1
ATOM 717 C CA . PRO A 1 92 ? -16.794 -13.485 4.782 1.00 69.50 92 PRO A CA 1
ATOM 718 C C . PRO A 1 92 ? -15.267 -13.419 4.643 1.00 69.50 92 PRO A C 1
ATOM 720 O O . PRO A 1 92 ? -14.705 -14.067 3.766 1.00 69.50 92 PRO A O 1
ATOM 723 N N . ILE A 1 93 ? -14.592 -12.706 5.544 1.00 67.25 93 ILE A N 1
ATOM 724 C CA . ILE A 1 93 ? -13.127 -12.586 5.577 1.00 67.25 93 ILE A CA 1
ATOM 725 C C . ILE A 1 93 ? -12.397 -13.799 6.184 1.00 67.25 93 ILE A C 1
ATOM 727 O O . ILE A 1 93 ? -11.176 -13.864 6.124 1.00 67.25 93 ILE A O 1
ATOM 731 N N . ASN A 1 94 ? -13.122 -14.750 6.782 1.00 62.56 94 ASN A N 1
ATOM 732 C CA . ASN A 1 94 ? -12.558 -15.935 7.438 1.00 62.56 94 ASN A CA 1
ATOM 733 C C . ASN A 1 94 ? -12.481 -17.153 6.500 1.00 62.56 94 ASN A C 1
ATOM 735 O O . ASN A 1 94 ? -12.253 -18.268 6.967 1.00 62.56 94 ASN A O 1
ATOM 739 N N . LYS A 1 95 ? -12.701 -16.962 5.192 1.00 53.03 95 LYS A N 1
ATOM 740 C CA . LYS A 1 95 ? -12.420 -17.993 4.188 1.00 53.03 95 LYS A CA 1
ATOM 741 C C . LYS A 1 95 ? -10.902 -18.102 4.025 1.00 53.03 95 LYS A C 1
ATOM 743 O O . LYS A 1 95 ? -10.308 -17.315 3.293 1.00 53.03 95 LYS A O 1
ATOM 748 N N . ILE A 1 96 ? -10.309 -19.027 4.776 1.00 45.16 96 ILE A N 1
ATOM 749 C CA . ILE A 1 96 ? -8.945 -19.532 4.567 1.00 45.16 96 ILE A CA 1
ATOM 750 C C . ILE A 1 96 ? -8.989 -20.556 3.434 1.00 45.16 96 ILE A C 1
ATOM 752 O O . ILE A 1 96 ? -9.935 -21.378 3.445 1.00 45.16 96 ILE A O 1
#

Secondary structure (DSSP, 8-state):
-----HHHHHHHHHHHHHHHHHHHHHHHHHHHHHHHHHHHHHHHHHHHHHHHHHHHHHHHHHHHHTSS-HHHHHHHHHHHHH-PPPTTS--GGG--

Foldseek 3Di:
DDDDDPVVVVVVVVVCVVVVVVVVCVVVVVVVVVVVVVVVVVVVVVVLVVVLVVLLVVLVVCVVVVNDPPVVSVVVSCCVNQNDQDPVRDTPVPPD